Protein AF-A0A3D4RUT4-F1 (afdb_monomer_lite)

Radius of gyration: 11.5 Å; chains: 1; bounding box: 24×13×33 Å

Sequence (43 aa):
MNSCAHRRRASQAIALNIAEGNGKATSGDRRRSFESARGSALE

Foldseek 3Di:
DDVVVLLVVLVVLLVVLCVVLVVDPDVVSSVVSNVRNVVSVVD

pLDDT: mean 76.74, std 7.99, range [52.25, 86.38]

Structure (mmCIF, N/CA/C/O backbone):
data_AF-A0A3D4RUT4-F1
#
_entry.id   AF-A0A3D4RUT4-F1
#
loop_
_atom_site.group_PDB
_atom_site.id
_atom_site.type_symbol
_atom_site.label_atom_id
_atom_site.label_alt_id
_atom_site.label_comp_id
_atom_site.label_asym_id
_atom_site.label_entity_id
_atom_site.label_seq_id
_atom_site.pdbx_PDB_ins_code
_atom_site.Cartn_x
_atom_site.Cartn_y
_atom_site.Cartn_z
_atom_site.occupancy
_atom_site.B_iso_or_equiv
_atom_site.auth_seq_id
_atom_site.auth_comp_id
_atom_site.auth_asym_id
_atom_site.auth_atom_id
_atom_site.pdbx_PDB_model_num
ATOM 1 N N . MET A 1 1 ? 14.413 -6.024 -22.873 1.00 52.75 1 MET A N 1
ATOM 2 C CA . MET A 1 1 ? 13.374 -5.801 -21.841 1.00 52.75 1 MET A CA 1
ATOM 3 C C . MET A 1 1 ? 12.508 -4.620 -22.262 1.00 52.75 1 MET A C 1
ATOM 5 O O . MET A 1 1 ? 13.035 -3.535 -22.443 1.00 52.75 1 MET A O 1
ATOM 9 N N . ASN A 1 2 ? 11.214 -4.842 -22.501 1.00 52.25 2 ASN A N 1
ATOM 10 C CA . ASN A 1 2 ? 10.323 -3.901 -23.192 1.00 52.25 2 ASN A CA 1
ATOM 11 C C . ASN A 1 2 ? 9.639 -2.934 -22.207 1.00 52.25 2 ASN A C 1
ATOM 13 O O . ASN A 1 2 ? 8.769 -3.359 -21.445 1.00 52.25 2 ASN A O 1
ATOM 17 N N . SER A 1 3 ? 9.962 -1.637 -22.255 1.00 60.69 3 SER A N 1
ATOM 18 C CA . SER A 1 3 ? 9.437 -0.595 -21.346 1.00 60.69 3 SER A CA 1
ATOM 19 C C . SER A 1 3 ? 7.901 -0.495 -21.295 1.00 60.69 3 SER A C 1
ATOM 21 O O . SER A 1 3 ? 7.335 -0.027 -20.310 1.00 60.69 3 SER A O 1
ATOM 23 N N . CYS A 1 4 ? 7.196 -0.978 -22.323 1.00 66.56 4 CYS A N 1
ATOM 24 C CA . CYS A 1 4 ? 5.731 -1.032 -22.354 1.00 66.56 4 CYS A CA 1
ATOM 25 C C . CYS A 1 4 ? 5.149 -2.067 -21.366 1.00 66.56 4 CYS A C 1
ATOM 27 O O . CYS A 1 4 ? 4.122 -1.824 -20.732 1.00 66.56 4 CYS A O 1
ATOM 29 N N . ALA A 1 5 ? 5.831 -3.204 -21.176 1.00 75.50 5 ALA A N 1
ATOM 30 C CA . ALA A 1 5 ? 5.409 -4.229 -20.221 1.00 75.50 5 ALA A CA 1
ATOM 31 C C . ALA A 1 5 ? 5.604 -3.767 -18.768 1.00 75.50 5 ALA A C 1
ATOM 33 O O . ALA A 1 5 ? 4.765 -4.056 -17.917 1.00 75.50 5 ALA A O 1
ATOM 34 N N . HIS A 1 6 ? 6.667 -2.998 -18.511 1.00 71.94 6 HIS A N 1
ATOM 35 C CA . HIS A 1 6 ? 6.933 -2.391 -17.208 1.00 71.94 6 HIS A CA 1
ATOM 36 C C . HIS A 1 6 ? 5.826 -1.394 -1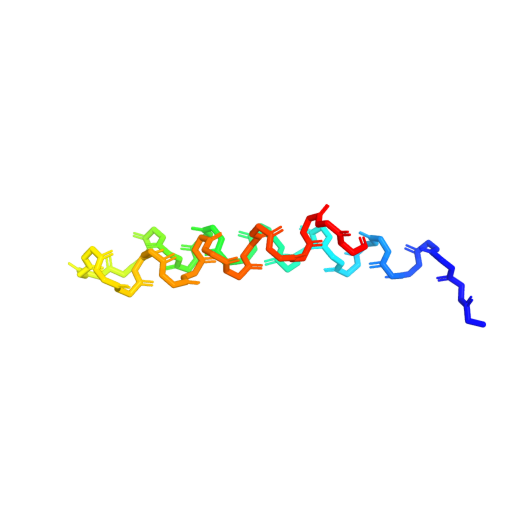6.827 1.00 71.94 6 HIS A C 1
ATOM 38 O O . HIS A 1 6 ? 5.170 -1.560 -15.802 1.00 71.94 6 HIS A O 1
ATOM 44 N N . ARG A 1 7 ? 5.501 -0.454 -17.726 1.00 71.69 7 ARG A N 1
ATOM 45 C CA . ARG A 1 7 ? 4.474 0.576 -17.488 1.00 71.69 7 ARG A CA 1
ATOM 46 C C . ARG A 1 7 ? 3.064 -0.005 -17.295 1.00 71.69 7 ARG A C 1
ATOM 48 O O . ARG A 1 7 ? 2.286 0.494 -16.481 1.00 71.69 7 ARG A O 1
ATOM 55 N N . ARG A 1 8 ? 2.727 -1.097 -17.999 1.00 80.38 8 ARG A N 1
ATOM 56 C CA . ARG A 1 8 ? 1.457 -1.825 -17.794 1.00 80.38 8 ARG A CA 1
ATOM 57 C C . ARG A 1 8 ? 1.388 -2.585 -16.473 1.00 80.38 8 ARG A C 1
ATOM 59 O O . ARG A 1 8 ? 0.298 -2.738 -15.926 1.00 80.38 8 ARG A O 1
ATOM 66 N N . ARG A 1 9 ? 2.513 -3.091 -15.965 1.00 81.62 9 ARG A N 1
ATOM 67 C CA . ARG A 1 9 ? 2.543 -3.719 -14.639 1.00 81.62 9 ARG A CA 1
ATOM 68 C C . ARG A 1 9 ? 2.492 -2.684 -13.521 1.00 81.62 9 ARG A C 1
ATOM 70 O O . ARG A 1 9 ? 1.725 -2.886 -12.588 1.00 81.62 9 ARG A O 1
ATOM 77 N N . ALA A 1 10 ? 3.214 -1.572 -13.653 1.00 80.81 10 ALA A N 1
ATOM 78 C CA . ALA A 1 10 ? 3.167 -0.465 -12.699 1.00 80.81 10 ALA A CA 1
ATOM 79 C C . ALA A 1 10 ? 1.739 0.089 -12.541 1.00 80.81 10 ALA A C 1
ATOM 81 O O . ALA A 1 10 ? 1.220 0.175 -11.432 1.00 80.81 10 ALA A O 1
ATOM 82 N N . SER A 1 11 ? 1.041 0.345 -13.653 1.00 81.19 11 SER A N 1
ATOM 83 C CA . SER A 1 11 ? -0.359 0.810 -13.634 1.00 81.19 11 SER A CA 1
ATOM 84 C C . SER A 1 11 ? -1.333 -0.170 -12.964 1.00 81.19 11 SER A C 1
ATOM 86 O O . SER A 1 11 ?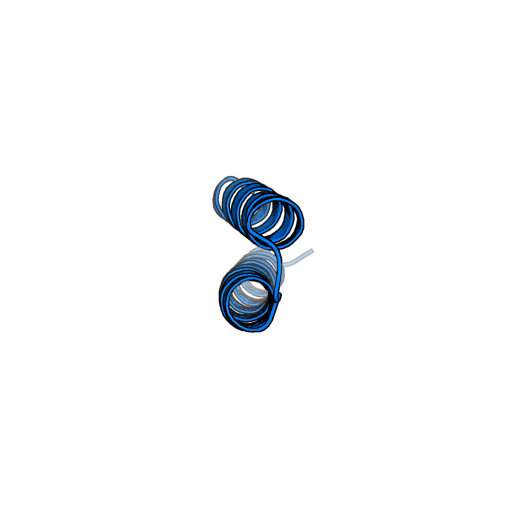 -2.185 0.257 -12.186 1.00 81.19 11 SER A O 1
ATOM 88 N N . GLN A 1 12 ? -1.191 -1.480 -13.193 1.00 86.38 12 GLN A N 1
ATOM 89 C CA . GLN A 1 12 ? -1.983 -2.491 -12.476 1.00 86.38 12 GLN A CA 1
ATOM 90 C C . GLN A 1 12 ? -1.657 -2.538 -10.978 1.00 86.38 12 GLN A C 1
ATOM 92 O O . GLN A 1 12 ? -2.572 -2.632 -10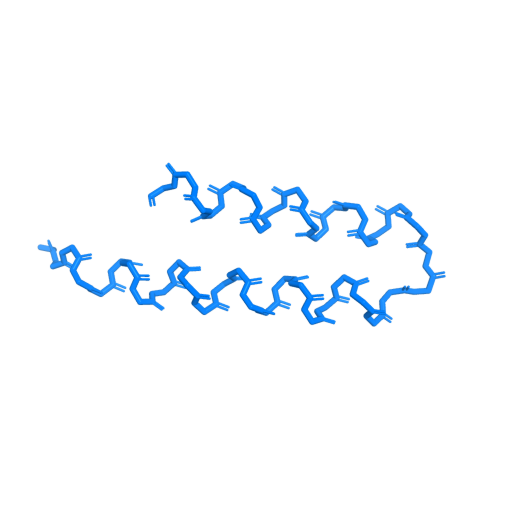.161 1.00 86.38 12 GLN A O 1
ATOM 97 N N . ALA A 1 13 ? -0.378 -2.440 -10.605 1.00 84.31 13 ALA A N 1
ATOM 98 C CA . ALA A 1 13 ? 0.051 -2.453 -9.208 1.00 84.31 13 ALA A CA 1
ATOM 99 C C . ALA A 1 13 ? -0.498 -1.252 -8.416 1.00 84.31 13 ALA A C 1
ATOM 101 O O . ALA A 1 13 ? -0.883 -1.413 -7.257 1.00 84.31 13 ALA A O 1
ATOM 102 N N . ILE A 1 14 ? -0.601 -0.077 -9.048 1.00 83.44 14 ILE A N 1
ATOM 103 C CA . ILE A 1 14 ? -1.213 1.127 -8.462 1.00 83.44 14 ILE A CA 1
ATOM 104 C C . ILE A 1 14 ? -2.701 0.890 -8.178 1.00 83.44 14 ILE A C 1
ATOM 106 O O . ILE A 1 14 ? -3.153 1.104 -7.054 1.00 83.44 14 ILE A O 1
ATOM 110 N N . ALA A 1 15 ? -3.461 0.410 -9.168 1.00 85.94 15 ALA A N 1
ATOM 111 C CA . ALA A 1 15 ? -4.896 0.161 -9.010 1.00 85.94 15 ALA A CA 1
ATOM 112 C C . ALA A 1 15 ? -5.187 -0.888 -7.919 1.00 85.94 15 ALA A C 1
ATOM 114 O O . ALA A 1 15 ? -6.091 -0.701 -7.105 1.00 85.94 15 ALA A O 1
ATOM 115 N N . LEU A 1 16 ? -4.381 -1.953 -7.863 1.00 85.44 16 LEU A N 1
ATOM 116 C CA . LEU A 1 16 ? -4.491 -3.006 -6.851 1.00 85.44 16 LEU A CA 1
ATOM 117 C C . LEU A 1 16 ? -4.191 -2.493 -5.440 1.00 85.44 16 LEU A C 1
ATOM 119 O O . LEU A 1 16 ? -4.980 -2.739 -4.535 1.00 85.44 16 LEU A O 1
ATOM 123 N N . ASN A 1 17 ? -3.108 -1.735 -5.251 1.00 79.75 17 ASN A N 1
ATOM 124 C CA . ASN A 1 17 ? -2.771 -1.172 -3.939 1.00 79.75 17 ASN A CA 1
ATOM 125 C C . ASN A 1 17 ? -3.835 -0.179 -3.443 1.00 79.75 17 ASN A C 1
ATOM 127 O O . ASN A 1 17 ? -4.120 -0.127 -2.249 1.00 79.75 17 ASN A O 1
ATOM 131 N N . ILE A 1 18 ? -4.463 0.586 -4.341 1.00 80.00 18 ILE A N 1
ATOM 132 C CA . ILE A 1 18 ? -5.575 1.476 -3.980 1.00 80.00 18 ILE A CA 1
ATOM 133 C C . ILE A 1 18 ? -6.801 0.660 -3.554 1.00 80.00 18 ILE A C 1
ATOM 135 O O . ILE A 1 18 ? -7.398 0.956 -2.517 1.00 80.00 18 ILE A O 1
ATOM 139 N N . ALA A 1 19 ? -7.180 -0.362 -4.325 1.00 86.00 19 ALA A N 1
ATOM 140 C CA . ALA A 1 19 ? -8.305 -1.230 -3.982 1.00 86.00 19 ALA A CA 1
ATOM 141 C C . ALA A 1 19 ? -8.070 -1.951 -2.643 1.00 86.00 19 ALA A C 1
ATOM 143 O O . ALA A 1 19 ? -8.949 -1.962 -1.781 1.00 86.00 19 ALA A O 1
ATOM 144 N N . GLU A 1 20 ? -6.860 -2.470 -2.432 1.00 82.31 20 GLU A N 1
ATOM 145 C CA . GLU A 1 20 ? -6.470 -3.144 -1.199 1.00 82.31 20 GLU A CA 1
ATOM 146 C C . GLU A 1 20 ? -6.473 -2.187 -0.006 1.00 82.31 20 GLU A C 1
ATOM 148 O O . GLU A 1 20 ? -7.124 -2.479 0.992 1.00 82.31 20 GLU A O 1
ATOM 153 N N . GLY A 1 21 ? -5.862 -1.003 -0.120 1.00 80.19 21 GLY A N 1
ATOM 154 C CA . GLY A 1 21 ? -5.848 -0.004 0.953 1.00 80.19 21 GLY A CA 1
ATOM 155 C C . GLY A 1 21 ? -7.248 0.463 1.379 1.00 80.19 21 GLY A C 1
ATOM 156 O O . GLY A 1 21 ? -7.484 0.725 2.562 1.00 80.19 21 GLY A O 1
ATOM 157 N N . ASN A 1 22 ? -8.207 0.519 0.448 1.00 80.25 22 ASN A N 1
ATOM 158 C CA . ASN A 1 22 ? -9.608 0.820 0.765 1.00 80.25 22 ASN A CA 1
ATOM 159 C C . ASN A 1 22 ? -10.301 -0.314 1.541 1.00 80.25 22 ASN A C 1
ATOM 161 O O . ASN A 1 22 ? -11.137 -0.028 2.396 1.00 80.25 22 ASN A O 1
ATOM 165 N N . GLY A 1 23 ? -9.920 -1.574 1.310 1.00 80.19 23 GLY A N 1
ATOM 166 C CA . GLY A 1 23 ? -10.442 -2.739 2.034 1.00 80.19 23 GLY A CA 1
ATOM 167 C C . GLY A 1 23 ? -9.891 -2.915 3.455 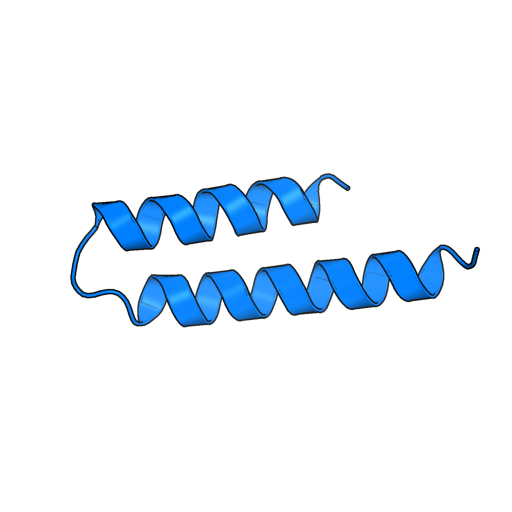1.00 80.19 23 GLY A C 1
ATOM 168 O O . GLY A 1 23 ? -10.385 -3.754 4.208 1.00 80.19 23 GLY A O 1
ATOM 169 N N . LYS A 1 24 ? -8.877 -2.140 3.857 1.00 81.06 24 LYS A N 1
ATOM 170 C CA . LYS A 1 24 ? -8.244 -2.268 5.177 1.00 81.06 24 LYS A CA 1
ATOM 171 C C . LYS A 1 24 ? -9.027 -1.530 6.260 1.00 81.06 24 LYS A C 1
ATOM 173 O O . LYS A 1 24 ? -9.360 -0.349 6.128 1.00 81.06 24 LYS A O 1
ATOM 178 N N . ALA A 1 25 ? -9.257 -2.238 7.367 1.00 71.88 25 ALA A N 1
ATOM 179 C CA . ALA A 1 25 ? -10.027 -1.767 8.518 1.00 71.88 25 ALA A CA 1
ATOM 180 C C . ALA A 1 25 ? -9.304 -0.696 9.354 1.00 71.88 25 ALA A C 1
ATOM 182 O O . ALA A 1 25 ? -9.951 0.050 10.085 1.00 71.88 25 ALA A O 1
ATOM 183 N N . THR A 1 26 ? -7.974 -0.603 9.256 1.00 72.06 26 THR A N 1
ATOM 184 C CA . THR A 1 26 ? -7.172 0.339 10.044 1.00 72.06 26 THR A CA 1
ATOM 185 C C . THR A 1 26 ? -6.440 1.335 9.150 1.00 72.06 26 THR A C 1
ATOM 187 O O . THR A 1 26 ? -5.866 0.989 8.113 1.00 72.06 26 THR A O 1
ATOM 190 N N . SER A 1 27 ? -6.417 2.598 9.579 1.00 71.25 27 SER A N 1
ATOM 191 C CA . SER A 1 27 ? -5.778 3.694 8.841 1.00 71.25 27 SER A CA 1
ATOM 192 C C . SER A 1 27 ? -4.275 3.476 8.611 1.00 71.25 27 SER A C 1
ATOM 194 O O . SER A 1 27 ? -3.727 3.984 7.635 1.00 71.25 27 SER A O 1
ATOM 196 N N . GLY A 1 28 ? -3.607 2.706 9.480 1.00 78.69 28 GLY A N 1
ATOM 197 C CA . GLY A 1 28 ? -2.183 2.380 9.353 1.00 78.69 28 GLY A CA 1
ATOM 198 C C . GLY A 1 28 ? -1.867 1.421 8.202 1.00 78.69 28 GLY A C 1
ATOM 199 O O . GLY A 1 28 ? -0.879 1.620 7.499 1.00 78.69 28 GLY A O 1
ATOM 200 N N . ASP A 1 29 ? -2.718 0.421 7.966 1.00 72.56 29 ASP A N 1
ATOM 201 C CA . ASP A 1 29 ? -2.532 -0.544 6.875 1.00 72.56 29 ASP A CA 1
ATOM 202 C C . ASP A 1 29 ? -2.914 0.083 5.521 1.00 72.56 29 ASP A C 1
ATOM 204 O O . ASP A 1 29 ? -2.144 0.039 4.563 1.00 72.56 29 ASP A O 1
ATOM 208 N N . ARG A 1 30 ? -4.007 0.861 5.507 1.00 72.06 30 ARG A N 1
ATOM 209 C CA . ARG A 1 30 ? -4.400 1.708 4.371 1.00 72.06 30 ARG A CA 1
ATOM 210 C C . ARG A 1 30 ? -3.270 2.637 3.910 1.00 72.06 30 ARG A C 1
ATOM 212 O O . ARG A 1 30 ? -3.017 2.760 2.713 1.00 72.06 30 ARG A O 1
ATOM 219 N N . ARG A 1 31 ? -2.577 3.289 4.851 1.00 80.62 31 ARG A N 1
ATOM 220 C CA . ARG A 1 31 ? -1.460 4.198 4.550 1.00 80.62 31 ARG A CA 1
ATOM 221 C C . ARG A 1 31 ? -0.307 3.477 3.848 1.00 80.62 31 ARG A C 1
ATOM 223 O O . ARG A 1 31 ? 0.202 4.001 2.863 1.00 80.62 31 ARG A O 1
ATOM 230 N N . ARG A 1 32 ? 0.059 2.271 4.293 1.00 82.94 32 ARG A N 1
ATOM 231 C CA . ARG A 1 32 ? 1.141 1.488 3.671 1.00 82.94 32 ARG A CA 1
ATOM 232 C C . ARG A 1 32 ? 0.833 1.087 2.226 1.00 82.94 32 ARG A C 1
ATOM 234 O O . ARG A 1 32 ? 1.730 1.153 1.385 1.00 82.94 32 ARG A O 1
ATOM 241 N N . SER A 1 33 ? -0.416 0.732 1.918 1.00 76.88 33 SER A N 1
ATOM 242 C CA . SER A 1 33 ? -0.828 0.442 0.537 1.00 76.88 33 SER A CA 1
ATOM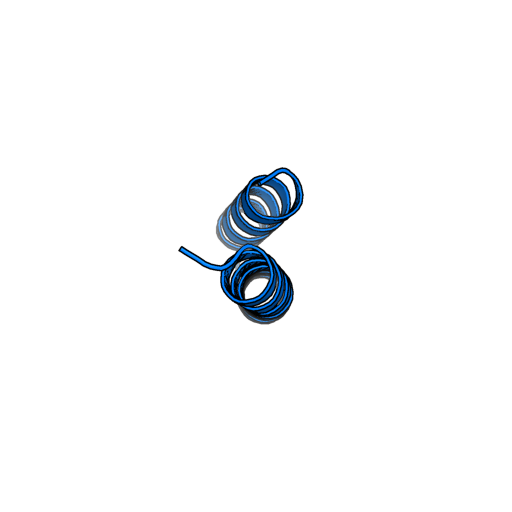 243 C C . SER A 1 33 ? -0.742 1.683 -0.359 1.00 76.88 33 SER A C 1
ATOM 245 O O . SER A 1 33 ? -0.236 1.606 -1.477 1.00 76.88 33 SER A O 1
ATOM 247 N N . PHE A 1 34 ? -1.141 2.860 0.136 1.00 74.88 34 PHE A N 1
ATOM 248 C CA . PHE A 1 34 ? -0.995 4.107 -0.626 1.00 74.88 34 PHE A CA 1
ATOM 249 C C . PHE A 1 34 ? 0.467 4.538 -0.814 1.00 74.88 34 PHE A C 1
ATOM 251 O O . PHE A 1 34 ? 0.820 5.046 -1.879 1.00 74.88 34 PHE A O 1
ATOM 258 N N . GLU A 1 35 ? 1.335 4.303 0.173 1.00 84.00 35 GLU A N 1
ATOM 259 C CA . GLU A 1 35 ? 2.777 4.555 0.042 1.00 84.00 35 GLU A CA 1
ATOM 260 C C . GLU A 1 35 ? 3.417 3.640 -1.020 1.00 84.00 35 GLU A C 1
ATOM 262 O O . GLU A 1 35 ? 4.214 4.118 -1.829 1.00 84.00 35 GLU A O 1
ATOM 267 N N . SER A 1 36 ? 2.999 2.371 -1.105 1.00 81.06 36 SER A N 1
ATOM 268 C CA . SER A 1 36 ? 3.442 1.450 -2.168 1.00 81.06 36 SER A CA 1
ATOM 269 C C . SER A 1 36 ? 2.924 1.849 -3.552 1.00 81.06 36 SER A C 1
ATOM 271 O O . SER A 1 36 ? 3.697 1.871 -4.508 1.00 81.06 36 SER A O 1
ATOM 273 N N . ALA A 1 37 ? 1.649 2.247 -3.664 1.00 81.62 37 ALA A N 1
ATOM 274 C CA . ALA A 1 37 ? 1.091 2.769 -4.916 1.00 81.62 37 ALA A CA 1
ATOM 275 C C . ALA A 1 37 ? 1.867 3.995 -5.422 1.00 81.62 37 ALA A C 1
ATOM 277 O O . ALA A 1 37 ? 2.111 4.131 -6.620 1.00 81.62 37 ALA A O 1
ATOM 278 N N . ARG A 1 38 ? 2.294 4.876 -4.508 1.00 80.44 38 ARG A N 1
ATOM 279 C CA . ARG A 1 38 ? 3.103 6.052 -4.845 1.00 80.44 38 ARG A CA 1
ATOM 280 C C . ARG A 1 38 ? 4.495 5.672 -5.349 1.00 80.44 38 ARG A C 1
ATOM 282 O O . ARG A 1 38 ? 4.954 6.285 -6.306 1.00 80.44 38 ARG A O 1
ATOM 289 N N . GLY A 1 39 ? 5.142 4.679 -4.739 1.00 82.19 39 GLY A N 1
ATOM 290 C CA . 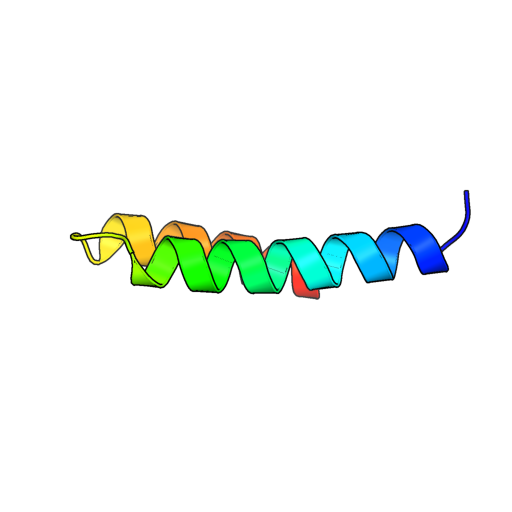GLY A 1 39 ? 6.430 4.155 -5.201 1.00 82.19 39 GLY A CA 1
ATOM 291 C C . GLY A 1 39 ? 6.351 3.645 -6.638 1.00 82.19 39 GLY A C 1
ATOM 292 O O . GLY A 1 39 ? 7.093 4.117 -7.489 1.00 82.19 39 GLY A O 1
ATOM 293 N N . SER A 1 40 ? 5.366 2.794 -6.941 1.00 74.44 40 SER A N 1
ATOM 294 C CA . SER A 1 40 ? 5.166 2.245 -8.291 1.00 74.44 40 SER A CA 1
ATOM 295 C C . SER A 1 40 ? 4.764 3.277 -9.351 1.00 74.44 40 SER A C 1
ATOM 297 O O . SER A 1 40 ? 4.889 2.999 -10.538 1.00 74.44 40 SER A O 1
ATOM 299 N N . ALA A 1 41 ? 4.253 4.446 -8.958 1.00 74.19 41 ALA A N 1
ATOM 300 C CA . ALA A 1 41 ? 3.935 5.534 -9.885 1.00 74.19 41 ALA A CA 1
ATOM 301 C C . ALA A 1 41 ? 5.165 6.357 -10.304 1.00 74.19 41 ALA A C 1
ATOM 303 O O . ALA A 1 41 ? 5.091 7.096 -11.285 1.00 74.19 41 ALA A O 1
ATOM 304 N N . LEU A 1 42 ? 6.261 6.262 -9.545 1.00 75.38 42 LEU A N 1
ATOM 305 C CA . LEU A 1 42 ? 7.513 6.978 -9.797 1.00 75.38 42 LEU A CA 1
ATOM 306 C C . LEU A 1 42 ? 8.562 6.112 -10.518 1.00 75.38 42 LEU A C 1
ATOM 308 O O . LEU A 1 42 ? 9.629 6.634 -10.839 1.00 75.38 42 LEU A O 1
ATOM 312 N N . GLU A 1 43 ? 8.259 4.832 -10.771 1.00 62.16 43 GLU A N 1
ATOM 313 C CA . GLU A 1 43 ? 9.098 3.878 -11.521 1.00 62.16 43 GLU A CA 1
ATOM 314 C C . GLU A 1 43 ? 8.791 3.835 -13.031 1.00 62.16 43 GLU A C 1
ATOM 316 O O . GLU A 1 43 ? 7.616 4.022 -13.436 1.00 62.16 43 GLU A O 1
#

Secondary structure (DSSP, 8-state):
--HHHHHHHHHHHHHHHHHHHHH-SSHHHHHHHHHHHHHHH--